Protein AF-A0A934U264-F1 (afdb_monomer)

Secondary structure (DSSP, 8-state):
--HHHHHHHHTTS-HHHHHHHHHH-GGGS-HHHHHHHHHHHHHHHHHHHHHHHHHHHHH--SEEE-TTT--EEETT-SB-TTT-PBP--GGGGSTHHHHSTT--SS----------THHHHHHHHHHHHHHHHHHHHHHTSS-HHHHHHHHHHHHHHHHHHHHHHHHHHHH-

Nearest PDB structures (foldseek):
  7ytj-assembly1_A  TM=5.734E-01  e=6.779E+00  Saccharomyces cerevisiae
  6ipc-assembly2_J  TM=5.225E-01  e=8.056E+00  Homo sapiens

Mean predicted aligned error: 16.07 Å

Solvent-accessible surface area (backbone atoms only — not comparable to full-atom values): 10229 Å² total; per-residue (Å²): 131,60,68,70,58,53,52,61,72,52,62,84,53,53,52,67,57,46,51,47,41,64,76,72,44,58,89,83,47,53,76,69,53,51,49,50,48,55,49,50,37,53,53,44,56,48,51,54,50,50,52,52,50,54,51,38,65,74,65,53,63,74,59,43,67,35,94,87,76,65,48,79,36,55,51,86,52,62,45,38,92,87,77,64,50,71,62,84,61,68,63,67,76,39,72,68,67,70,69,62,73,86,72,84,83,88,77,94,77,79,96,68,75,96,64,68,57,64,60,56,54,51,49,64,56,47,52,39,53,51,29,40,52,53,10,53,55,29,49,71,44,90,50,67,68,48,24,54,51,10,51,50,33,35,50,54,24,52,51,53,51,53,52,52,53,52,52,52,65,73,74,106

pLDDT: mean 84.73, std 15.18, range [33.97, 97.88]

Foldseek 3Di:
DPLVVLCVVCVPPALVRLVCCLVPVPVVDDPVSSVSSVVVNVVNVVVVLVVLQVVLVVPQDQWDADPPPRDIDGPPDQADPPPGHGDDCVLSSDSVSVVPPPDPDDDDDDDDDPDPCVVVVVVLVVQLVVLLVCLVVQCPDPDPVSVVVSVVSNVVSVVSVVVVVVVVVVVD

Sequence (172 aa):
MDKAKLMEELKSCSKDDLELIESSQQDLYTPEEMNVIREMIRVKAKEEKEEQNAFIQAHLPKEITCPKCEGVNPFSNDSCCYCGYAFDKSKYYQIDYYNDDNDEINNNEEKENGRSYTFQYIISFLIPLVGFILGAILLSKENDEEKSVGKTCIILGIIAIAISAIIYALIL

Structure (mmCIF, N/CA/C/O backbone):
data_AF-A0A934U264-F1
#
_entry.id   AF-A0A934U264-F1
#
loop_
_atom_site.group_PDB
_atom_site.id
_atom_site.type_symbol
_atom_site.label_atom_id
_atom_site.label_alt_id
_atom_site.label_comp_id
_atom_site.label_asym_id
_atom_site.label_entity_id
_atom_site.label_seq_id
_atom_site.pdbx_PDB_ins_code
_atom_site.Cartn_x
_atom_site.Cartn_y
_atom_site.Cartn_z
_atom_site.occupancy
_atom_site.B_iso_or_equiv
_atom_site.auth_seq_id
_atom_site.auth_comp_id
_atom_site.auth_asym_id
_atom_site.auth_atom_id
_atom_site.pdbx_PDB_model_num
ATOM 1 N N . MET A 1 1 ? -19.100 12.691 30.954 1.00 68.69 1 MET A N 1
ATOM 2 C CA . MET A 1 1 ? -18.685 14.073 30.611 1.00 68.69 1 MET A CA 1
ATOM 3 C C . MET A 1 1 ? -19.634 14.643 29.550 1.00 68.69 1 MET A C 1
ATOM 5 O O . MET A 1 1 ? -20.419 13.873 29.013 1.00 68.69 1 MET A O 1
ATOM 9 N N . ASP A 1 2 ? -19.652 15.954 29.264 1.00 85.44 2 ASP A N 1
ATOM 10 C CA . ASP A 1 2 ? -20.402 16.466 28.096 1.00 85.44 2 ASP A CA 1
ATOM 11 C C . ASP A 1 2 ? -19.722 15.966 26.809 1.00 85.44 2 ASP A C 1
ATOM 13 O O . ASP A 1 2 ? -18.506 16.104 26.661 1.00 85.44 2 ASP A O 1
ATOM 17 N N . LYS A 1 3 ? -20.502 15.398 25.883 1.00 84.06 3 LYS A N 1
ATOM 18 C CA . LYS A 1 3 ? -20.040 14.915 24.575 1.00 84.06 3 LYS A CA 1
ATOM 19 C C . LYS A 1 3 ? -19.233 15.976 23.825 1.00 84.06 3 LYS A C 1
ATOM 21 O O . LYS A 1 3 ? -18.209 15.642 23.237 1.00 84.06 3 LYS A O 1
ATOM 26 N N . ALA A 1 4 ? -19.670 17.236 23.853 1.00 85.12 4 ALA A N 1
ATOM 27 C CA . ALA A 1 4 ? -18.979 18.318 23.152 1.00 85.12 4 ALA A CA 1
ATOM 28 C C . ALA A 1 4 ? -17.588 18.585 23.744 1.00 85.12 4 ALA A C 1
ATOM 30 O O . ALA A 1 4 ? -16.634 18.835 23.012 1.00 85.12 4 ALA A O 1
ATOM 31 N N . LYS A 1 5 ? -17.464 18.470 25.069 1.00 89.94 5 LYS A N 1
ATOM 32 C CA . LYS A 1 5 ? -16.196 18.654 25.773 1.00 89.94 5 LYS A CA 1
ATOM 33 C C . LYS A 1 5 ? -15.216 17.515 25.478 1.00 89.94 5 LYS A C 1
ATOM 35 O O . LYS A 1 5 ? -14.061 17.785 25.182 1.00 89.94 5 LYS A O 1
ATOM 40 N N . LEU A 1 6 ? -15.694 16.267 25.481 1.00 89.00 6 LEU A N 1
ATOM 41 C CA . LEU A 1 6 ? -14.878 15.101 25.120 1.00 89.00 6 LEU A CA 1
ATOM 42 C C . LEU A 1 6 ? -14.375 15.182 23.670 1.00 89.00 6 LEU A C 1
ATOM 44 O O . LEU A 1 6 ? -13.210 14.911 23.404 1.00 89.00 6 LEU A O 1
ATOM 48 N N . MET A 1 7 ? -15.247 15.570 22.735 1.00 87.94 7 MET A N 1
ATOM 49 C CA . MET A 1 7 ? -14.869 15.736 21.327 1.00 87.94 7 MET A CA 1
ATOM 50 C C . MET A 1 7 ? -13.769 16.781 21.143 1.00 87.94 7 MET A C 1
ATOM 52 O O . MET A 1 7 ? -12.874 16.573 20.330 1.00 87.94 7 MET A O 1
ATOM 56 N N . GLU A 1 8 ? -13.822 17.885 21.892 1.00 90.19 8 GLU A N 1
ATOM 57 C CA . GLU A 1 8 ? -12.794 18.924 21.826 1.00 90.19 8 GLU A CA 1
ATOM 58 C C . GLU A 1 8 ? -11.455 18.438 22.399 1.00 90.19 8 GLU A C 1
ATOM 60 O O . GLU A 1 8 ? -10.415 18.663 21.786 1.00 90.19 8 GLU A O 1
ATOM 65 N N . GLU A 1 9 ? -11.473 17.713 23.522 1.00 89.31 9 G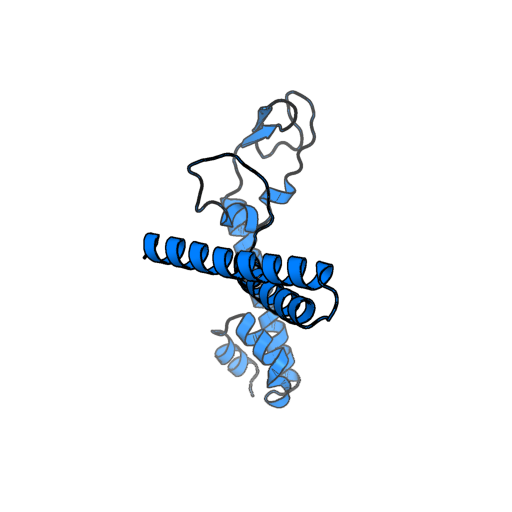LU A N 1
ATOM 66 C CA . GLU A 1 9 ? -10.265 17.138 24.135 1.00 89.31 9 GLU A CA 1
ATOM 67 C C . GLU A 1 9 ? -9.576 16.115 23.215 1.00 89.31 9 GLU A C 1
ATOM 69 O O . GLU A 1 9 ? -8.351 16.090 23.118 1.00 89.31 9 GLU A O 1
ATOM 74 N N . LEU A 1 10 ? -10.358 15.303 22.500 1.00 91.31 10 LEU A N 1
ATOM 75 C CA . LEU A 1 10 ? -9.850 14.241 21.627 1.00 91.31 10 LEU A CA 1
ATOM 76 C C . LEU A 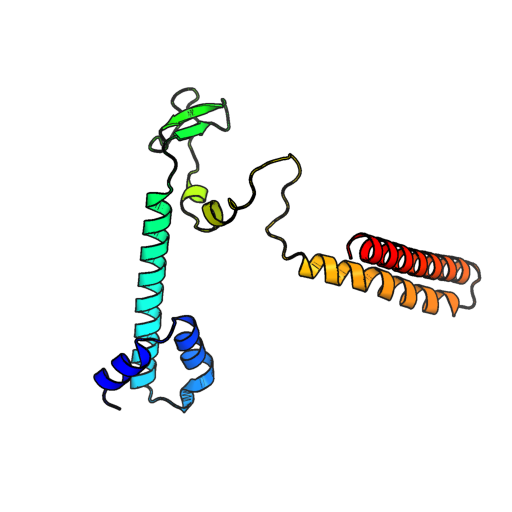1 10 ? -9.560 14.693 20.190 1.00 91.31 10 LEU A C 1
ATOM 78 O O . LEU A 1 10 ? -9.059 13.914 19.379 1.00 91.31 10 LEU A O 1
ATOM 82 N N . LYS A 1 11 ? -9.875 15.940 19.829 1.00 91.06 11 LYS A N 1
ATOM 83 C CA . LYS A 1 11 ? -9.755 16.438 18.451 1.00 91.06 11 LYS A CA 1
ATOM 84 C C . LYS A 1 11 ? -8.323 16.363 17.915 1.00 91.06 11 LYS A C 1
ATOM 86 O O . LYS A 1 11 ? -8.117 16.042 16.741 1.00 91.06 11 LYS A O 1
ATOM 91 N N . SER A 1 12 ? -7.350 16.654 18.778 1.00 90.19 12 SER A N 1
ATOM 92 C CA . SER A 1 12 ? -5.920 16.631 18.457 1.00 90.19 12 SER A CA 1
ATOM 93 C C . SER A 1 12 ? -5.308 15.231 18.434 1.00 90.19 12 SER A C 1
ATOM 95 O O . SER A 1 12 ? -4.182 15.093 17.966 1.00 90.19 12 SER A O 1
ATOM 97 N N . CYS A 1 13 ? -6.003 14.208 18.936 1.00 91.88 13 CYS A N 1
ATOM 98 C CA . CYS A 1 13 ? -5.504 12.835 18.911 1.00 91.88 13 CYS A CA 1
ATOM 99 C C . CYS A 1 13 ? -5.421 12.314 17.471 1.00 91.88 13 CYS A C 1
ATOM 101 O O . CYS A 1 13 ? -6.259 12.650 16.623 1.00 91.88 13 CYS A O 1
ATOM 103 N N . SER A 1 14 ? -4.417 11.485 17.188 1.00 93.50 14 SER A N 1
ATOM 104 C CA . SER A 1 14 ? -4.367 10.742 15.929 1.00 93.50 14 SER A CA 1
ATOM 105 C C . SER A 1 14 ? -5.439 9.649 15.915 1.00 93.50 14 SER A C 1
ATOM 107 O O . SER A 1 14 ? -6.046 9.334 16.941 1.00 93.50 14 SER A O 1
ATOM 109 N N . LYS A 1 15 ? -5.711 9.072 14.744 1.00 94.81 15 LYS A N 1
ATOM 110 C CA . LYS A 1 15 ? -6.604 7.914 14.654 1.00 94.81 15 LYS A CA 1
ATOM 111 C C . LYS A 1 15 ? -6.056 6.731 15.457 1.00 94.81 15 LYS A C 1
ATOM 113 O O . LYS A 1 15 ? -6.813 6.134 16.214 1.00 94.81 15 LYS A O 1
ATOM 118 N N . ASP A 1 16 ? -4.756 6.467 15.352 1.00 93.75 16 ASP A N 1
ATOM 119 C CA . ASP A 1 16 ? -4.083 5.379 16.068 1.00 93.75 16 ASP A CA 1
ATOM 120 C C . ASP A 1 16 ? -4.201 5.542 17.591 1.00 93.75 16 ASP A C 1
ATOM 122 O O . ASP A 1 16 ? -4.468 4.574 18.301 1.00 93.75 16 ASP A O 1
ATOM 126 N N . ASP A 1 17 ? -4.092 6.775 18.103 1.00 94.94 17 ASP A N 1
ATOM 127 C CA . ASP A 1 17 ? -4.305 7.056 19.530 1.00 94.94 17 ASP A CA 1
ATOM 128 C C . ASP A 1 17 ? -5.737 6.711 19.962 1.00 94.94 17 ASP A C 1
ATOM 130 O O . ASP A 1 17 ? -5.956 6.153 21.038 1.00 94.94 17 ASP A O 1
ATOM 134 N N . LEU A 1 18 ? -6.731 7.027 19.126 1.00 94.12 18 LEU A N 1
ATOM 135 C CA . LEU A 1 18 ? -8.133 6.720 19.412 1.00 94.12 18 LEU A CA 1
ATOM 136 C C . LEU A 1 18 ? -8.415 5.212 19.347 1.00 94.12 18 LEU A C 1
ATOM 138 O O . LEU A 1 18 ? -9.163 4.703 20.181 1.00 94.12 18 LEU A O 1
ATOM 142 N N . GLU A 1 19 ? -7.805 4.488 18.406 1.00 95.44 19 GLU A N 1
ATOM 143 C CA . GLU A 1 19 ? -7.881 3.021 18.319 1.00 95.44 19 GLU A CA 1
ATOM 144 C C . GLU A 1 19 ? -7.187 2.345 19.512 1.00 95.44 19 GLU A C 1
ATOM 146 O O . GLU A 1 19 ? -7.671 1.339 20.047 1.00 95.44 19 GLU A O 1
ATOM 151 N N . LEU A 1 20 ? -6.083 2.919 19.999 1.00 95.06 20 LEU A N 1
ATOM 152 C CA . LEU A 1 20 ? -5.428 2.467 21.223 1.00 95.06 20 LEU A CA 1
ATOM 153 C C . LEU A 1 20 ? -6.347 2.653 22.435 1.00 95.06 20 LEU A C 1
ATOM 155 O O . LEU A 1 20 ? -6.484 1.735 23.247 1.00 95.06 20 LEU A O 1
ATOM 159 N N . ILE A 1 21 ? -7.012 3.805 22.545 1.00 93.50 21 ILE A N 1
ATOM 160 C CA . ILE A 1 21 ? -8.005 4.052 23.597 1.00 93.50 21 ILE A CA 1
ATOM 161 C C . ILE A 1 21 ? -9.145 3.026 23.502 1.00 93.50 21 ILE A C 1
ATOM 163 O O . ILE A 1 21 ? -9.486 2.397 24.506 1.00 93.50 21 ILE A O 1
ATOM 167 N N . GLU A 1 22 ? -9.691 2.792 22.304 1.00 94.19 22 GLU A N 1
ATOM 168 C CA . GLU A 1 22 ? -10.767 1.816 22.094 1.00 94.19 22 GLU A CA 1
ATOM 169 C C . GLU A 1 22 ? -10.357 0.390 22.464 1.00 94.19 22 GLU A C 1
ATOM 171 O O . GLU A 1 22 ? -11.141 -0.344 23.062 1.00 94.19 22 GLU A O 1
ATOM 176 N N . SER A 1 23 ? -9.138 -0.021 22.134 1.00 94.75 23 SER A N 1
ATOM 177 C CA . SER A 1 23 ? -8.686 -1.396 22.354 1.00 94.75 23 SER A CA 1
ATOM 178 C C . SER A 1 23 ? -8.195 -1.669 23.777 1.00 94.75 23 SER A C 1
ATOM 180 O O . SER A 1 23 ? -8.297 -2.810 24.230 1.00 94.75 23 SER A O 1
ATOM 182 N N . SER A 1 24 ? -7.684 -0.659 24.492 1.00 94.38 24 SER A N 1
ATOM 183 C CA . SER A 1 24 ? -6.960 -0.867 25.757 1.00 94.38 24 SER A CA 1
ATOM 184 C C . SER A 1 24 ? -7.519 -0.141 26.982 1.00 94.38 24 SER A C 1
ATOM 186 O O . SER A 1 24 ? -7.177 -0.533 28.094 1.00 94.38 24 SER A O 1
ATOM 188 N N . GLN A 1 25 ? -8.373 0.877 26.816 1.00 93.19 25 GLN A N 1
ATOM 189 C CA . GLN A 1 25 ? -8.799 1.766 27.913 1.00 93.19 25 GLN A CA 1
ATOM 190 C C . GLN A 1 25 ? -10.323 1.835 28.092 1.00 93.19 25 GLN A C 1
ATOM 192 O O . GLN A 1 25 ? -10.844 2.810 28.626 1.00 93.19 25 GLN A O 1
ATOM 197 N N . GLN A 1 26 ? -11.066 0.817 27.649 1.00 91.69 26 GLN A N 1
ATOM 198 C CA . GLN A 1 26 ? -12.539 0.833 27.638 1.00 91.69 26 GLN A CA 1
ATOM 199 C C . GLN A 1 26 ? -13.178 1.057 29.019 1.00 91.69 26 GLN A C 1
ATOM 201 O O . GLN A 1 26 ? -14.283 1.583 29.099 1.00 91.69 26 GLN A O 1
ATOM 206 N N . ASP A 1 27 ? -12.508 0.654 30.098 1.00 93.31 27 ASP A N 1
ATOM 207 C CA . ASP A 1 27 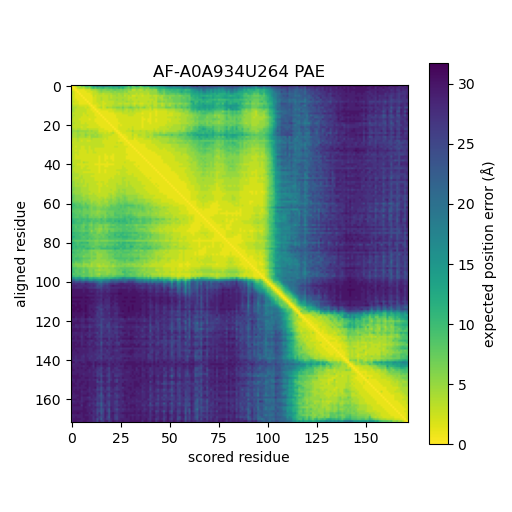? -12.967 0.788 31.482 1.00 93.31 27 ASP A CA 1
ATOM 208 C C . ASP A 1 27 ? -12.883 2.225 32.025 1.00 93.31 27 ASP A C 1
ATOM 210 O O . ASP A 1 27 ? -13.544 2.543 33.015 1.00 93.31 27 ASP A O 1
ATOM 214 N N . LEU A 1 28 ? -12.116 3.101 31.366 1.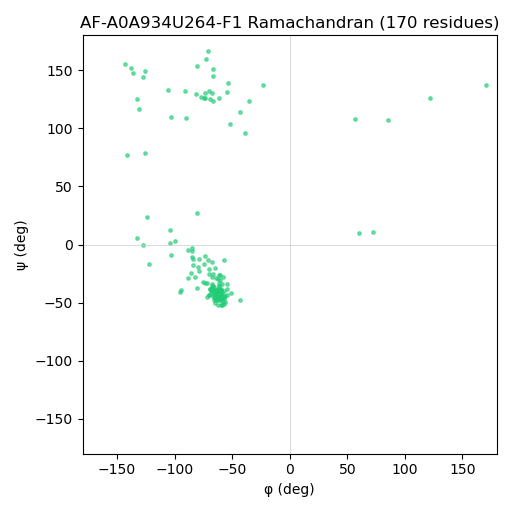00 92.62 28 LEU A N 1
ATOM 215 C CA . LEU A 1 28 ? -11.962 4.511 31.739 1.00 92.62 28 LEU A CA 1
ATOM 216 C C . LEU A 1 28 ? -13.068 5.419 31.179 1.00 92.62 28 LEU A C 1
ATOM 218 O O . LEU A 1 28 ? -13.166 6.577 31.589 1.00 92.62 28 LEU A O 1
ATOM 222 N N . TYR A 1 29 ? -13.900 4.909 30.269 1.00 92.06 29 TYR A N 1
ATOM 223 C CA . TYR A 1 29 ? -14.902 5.685 29.537 1.00 92.06 29 TYR A CA 1
ATOM 224 C C . TYR A 1 29 ? -16.296 5.085 29.690 1.00 92.06 29 TYR A C 1
ATOM 226 O O . TYR A 1 29 ? -16.473 3.870 29.800 1.00 92.06 29 TYR A O 1
ATOM 234 N N . THR A 1 30 ? -17.328 5.930 29.648 1.00 93.38 30 THR A N 1
ATOM 235 C CA . THR A 1 30 ? -18.702 5.412 29.599 1.00 93.38 30 THR A CA 1
ATOM 236 C C . THR A 1 30 ? -19.026 4.822 28.217 1.00 93.38 30 THR A C 1
ATOM 238 O O . THR A 1 30 ? -18.388 5.176 27.219 1.00 93.38 30 THR A O 1
ATOM 241 N N . PRO A 1 31 ? -20.051 3.956 28.091 1.00 92.50 31 PRO A N 1
ATOM 242 C CA . PRO A 1 31 ? -20.473 3.416 26.795 1.00 92.50 31 PRO A CA 1
ATOM 243 C C . PRO A 1 31 ? -20.798 4.492 25.746 1.00 92.50 31 PRO A C 1
ATOM 245 O O . PRO A 1 31 ? -20.552 4.302 24.551 1.00 92.50 31 PRO A O 1
ATOM 248 N N . GLU A 1 32 ? -21.338 5.631 26.181 1.00 92.00 32 GLU A N 1
ATOM 249 C CA . GLU A 1 32 ? -21.649 6.778 25.329 1.00 92.00 32 GLU A CA 1
ATOM 250 C C . GLU A 1 32 ? -20.377 7.477 24.839 1.00 92.00 32 GLU A C 1
ATOM 252 O O . GLU A 1 32 ? -20.275 7.801 23.655 1.00 92.00 32 GLU A O 1
ATOM 257 N N . GLU A 1 33 ? -19.394 7.665 25.722 1.00 93.19 33 GLU A N 1
ATOM 258 C CA . GLU A 1 33 ? -18.082 8.239 25.399 1.00 93.19 33 GLU A CA 1
ATOM 259 C C . GLU A 1 33 ? -17.308 7.320 24.440 1.00 93.19 33 GLU A C 1
ATOM 261 O O . GLU A 1 33 ? -16.772 7.775 23.430 1.00 93.19 33 GLU A O 1
ATOM 266 N N . MET A 1 34 ? -17.385 6.004 24.646 1.00 93.69 34 MET A N 1
ATOM 267 C CA . MET A 1 34 ? -16.827 5.005 23.729 1.00 93.69 34 MET A CA 1
ATOM 268 C C . MET A 1 34 ? -17.486 5.003 22.347 1.00 93.69 34 MET A C 1
ATOM 270 O O . MET A 1 34 ? -16.859 4.639 21.352 1.00 93.69 34 MET A O 1
ATOM 274 N N . ASN A 1 35 ? -18.762 5.380 22.246 1.00 93.50 35 ASN A N 1
ATOM 275 C CA . ASN A 1 35 ? -19.410 5.546 20.947 1.00 93.50 35 ASN A CA 1
ATOM 276 C C . ASN A 1 35 ? -18.923 6.814 20.228 1.00 93.50 35 ASN A C 1
ATOM 278 O O . ASN A 1 35 ? -18.803 6.818 19.005 1.00 93.50 35 ASN A O 1
ATOM 282 N N . VAL A 1 36 ? -18.606 7.874 20.979 1.00 93.56 36 VAL A N 1
ATOM 283 C CA . VAL A 1 36 ? -17.988 9.091 20.433 1.00 93.56 36 VAL A CA 1
ATOM 284 C C . VAL A 1 36 ? -16.598 8.788 19.881 1.00 93.56 36 VAL A C 1
ATOM 286 O O . VAL A 1 36 ? -16.323 9.159 18.744 1.00 93.56 36 VAL A O 1
ATOM 289 N N . ILE A 1 37 ? -15.766 8.064 20.634 1.00 94.56 37 ILE A N 1
ATOM 290 C CA . ILE A 1 37 ? -14.420 7.655 20.201 1.00 94.56 37 ILE A CA 1
ATOM 291 C C . ILE A 1 37 ? -14.492 6.841 18.902 1.00 94.56 37 ILE A C 1
ATOM 293 O O . ILE A 1 37 ? -13.836 7.189 17.923 1.00 94.56 37 ILE A O 1
ATOM 297 N N . ARG A 1 38 ? -15.370 5.829 18.841 1.00 95.12 38 ARG A N 1
ATOM 298 C CA . ARG A 1 38 ? -15.602 5.037 17.619 1.00 95.12 38 ARG A CA 1
ATOM 299 C C . ARG A 1 38 ? -16.025 5.880 16.425 1.00 95.12 38 ARG A C 1
ATOM 301 O O . ARG A 1 38 ? -15.598 5.621 15.303 1.00 95.12 38 ARG A O 1
ATOM 308 N N . GLU A 1 39 ? -16.874 6.878 16.643 1.00 94.62 39 GLU A N 1
ATOM 309 C CA . GLU A 1 39 ? -17.281 7.775 15.567 1.00 94.62 39 GLU A CA 1
ATOM 310 C C . GLU A 1 39 ? -16.124 8.664 15.098 1.00 94.62 39 GLU A C 1
ATOM 312 O O . GLU A 1 39 ? -15.940 8.840 13.897 1.00 94.62 39 GLU A O 1
ATOM 317 N N . MET A 1 40 ? -15.289 9.156 16.015 1.00 93.88 40 MET A N 1
ATOM 318 C CA . MET A 1 40 ? -14.096 9.931 15.664 1.00 93.88 40 MET A CA 1
ATOM 319 C C . MET A 1 40 ? -13.071 9.102 14.879 1.00 93.88 40 MET A C 1
ATOM 321 O O . MET A 1 40 ? -12.521 9.614 13.906 1.00 93.88 40 MET A O 1
ATOM 325 N N . ILE A 1 41 ? -12.870 7.824 15.228 1.00 95.81 41 ILE A N 1
ATOM 326 C CA . ILE A 1 41 ? -12.034 6.891 14.448 1.00 95.81 41 ILE A CA 1
ATOM 327 C C . ILE A 1 41 ? -12.552 6.794 13.010 1.00 95.81 41 ILE A C 1
ATOM 329 O O . ILE A 1 41 ? -11.780 6.922 12.062 1.00 95.81 41 ILE A O 1
ATOM 333 N N . ARG A 1 42 ? -13.869 6.627 12.822 1.00 96.06 42 ARG A N 1
ATOM 334 C CA . ARG A 1 42 ? -14.476 6.563 11.479 1.00 96.06 42 ARG A CA 1
ATOM 335 C C . ARG A 1 42 ? -14.297 7.854 10.693 1.00 96.06 42 ARG A C 1
ATOM 337 O O . ARG A 1 42 ? -14.022 7.788 9.497 1.00 96.06 42 ARG A O 1
ATOM 344 N N . VAL A 1 43 ? -14.473 9.005 11.343 1.00 94.81 43 VAL A N 1
ATOM 345 C CA . VAL A 1 43 ? -14.282 10.317 10.711 1.00 94.81 43 VAL A CA 1
ATOM 346 C C . VAL A 1 43 ? -12.834 10.471 10.257 1.00 94.81 43 VAL A C 1
ATOM 348 O O . VAL A 1 43 ? -12.613 10.702 9.073 1.00 94.81 43 VAL A O 1
ATOM 351 N N . LYS A 1 44 ? -11.854 10.233 11.136 1.00 94.38 44 LYS A N 1
ATOM 352 C CA . LYS A 1 44 ? -10.432 10.340 10.778 1.00 94.38 44 LYS A CA 1
ATOM 353 C C . LYS A 1 44 ? -10.013 9.325 9.716 1.00 94.38 44 LYS A C 1
ATOM 355 O O . LYS A 1 44 ? -9.320 9.685 8.777 1.00 94.38 44 LYS A O 1
ATOM 360 N N . ALA A 1 45 ? -10.500 8.085 9.782 1.00 95.31 45 ALA A N 1
ATOM 361 C CA . ALA A 1 45 ? -10.238 7.084 8.744 1.00 95.31 45 ALA A CA 1
ATOM 362 C C . ALA A 1 45 ? -10.794 7.503 7.372 1.00 95.31 45 ALA A C 1
ATOM 364 O O . ALA A 1 45 ? -10.231 7.160 6.330 1.00 95.31 45 ALA A O 1
ATOM 365 N N . LYS A 1 46 ? -11.916 8.230 7.356 1.00 96.19 46 LYS A N 1
ATOM 366 C CA . LYS A 1 46 ? -12.477 8.798 6.132 1.00 96.19 46 LYS A CA 1
ATOM 367 C C . LYS A 1 46 ? -11.633 9.971 5.628 1.00 96.19 46 LYS A C 1
ATOM 369 O O . LYS A 1 46 ? -11.351 9.998 4.435 1.00 96.19 46 LYS A O 1
ATOM 374 N N . GLU A 1 47 ? -11.220 10.877 6.511 1.00 94.88 47 GLU A N 1
ATOM 375 C CA . GLU A 1 47 ? -10.328 12.002 6.187 1.00 94.88 47 GLU A CA 1
ATOM 376 C C . GLU A 1 47 ? -9.004 11.499 5.588 1.00 94.88 47 GLU A C 1
ATOM 378 O O . GLU A 1 47 ? -8.669 11.871 4.468 1.00 94.88 47 GLU A O 1
ATOM 383 N N . GLU A 1 48 ? -8.326 10.550 6.243 1.00 94.00 48 GLU A N 1
ATOM 384 C CA . GLU A 1 48 ? -7.094 9.915 5.741 1.00 94.00 48 GLU A CA 1
ATOM 385 C C . GLU A 1 48 ? -7.282 9.316 4.341 1.00 94.00 48 GLU A C 1
ATOM 387 O O . GLU A 1 48 ? -6.446 9.481 3.452 1.00 94.00 48 GLU A O 1
ATOM 392 N N . LYS A 1 49 ? -8.404 8.625 4.109 1.00 94.00 49 LYS A N 1
ATOM 393 C CA . LYS A 1 49 ? -8.710 8.028 2.805 1.00 94.00 49 LYS A CA 1
ATOM 394 C C . LYS A 1 49 ? -8.967 9.088 1.732 1.00 94.00 49 LYS A C 1
ATOM 396 O O . LYS A 1 49 ? -8.606 8.889 0.572 1.00 94.00 49 LYS A O 1
ATOM 401 N N . GLU A 1 50 ? -9.630 10.185 2.080 1.00 95.69 50 GLU A N 1
ATOM 402 C CA . GLU A 1 50 ? -9.864 11.309 1.170 1.00 95.69 50 GLU A CA 1
ATOM 403 C C . GLU A 1 50 ? -8.549 12.006 0.803 1.00 95.69 50 GLU A C 1
ATOM 405 O O . GLU A 1 50 ? -8.319 12.270 -0.378 1.00 95.69 50 GLU A O 1
ATOM 410 N N . GLU A 1 51 ? -7.657 12.205 1.773 1.00 93.94 51 GLU A N 1
ATOM 411 C CA . GLU A 1 51 ? -6.313 12.748 1.560 1.00 93.94 51 GLU A CA 1
ATOM 412 C C . GLU A 1 51 ? -5.463 11.841 0.661 1.00 93.94 51 GLU A C 1
ATOM 414 O O . GLU A 1 51 ? -4.901 12.312 -0.330 1.00 93.94 51 GLU A O 1
ATOM 419 N N . GLN A 1 52 ? -5.432 10.532 0.933 1.00 93.06 52 GLN A N 1
ATOM 420 C CA . GLN A 1 52 ? -4.735 9.553 0.089 1.00 93.06 52 GLN A CA 1
ATOM 421 C C . GLN A 1 52 ? -5.265 9.562 -1.347 1.00 93.06 52 GLN A C 1
ATOM 423 O O . GLN A 1 52 ? -4.489 9.582 -2.302 1.00 93.06 52 GLN A O 1
ATOM 428 N N . ASN A 1 53 ? -6.588 9.593 -1.522 1.00 94.00 53 ASN A N 1
ATOM 429 C CA . ASN A 1 53 ? -7.191 9.668 -2.849 1.00 94.00 53 ASN A CA 1
ATOM 430 C C . ASN A 1 53 ? -6.828 10.974 -3.562 1.00 94.00 53 ASN A C 1
ATOM 432 O O . ASN A 1 53 ? -6.522 10.946 -4.751 1.00 94.00 53 ASN A O 1
ATOM 436 N N . ALA A 1 54 ? -6.848 12.112 -2.863 1.00 95.12 54 ALA A N 1
ATOM 437 C CA . ALA A 1 54 ? -6.460 13.396 -3.438 1.00 95.12 54 ALA A CA 1
ATOM 438 C C . ALA A 1 54 ? -4.990 13.393 -3.882 1.00 95.12 54 ALA A C 1
ATOM 440 O O . ALA A 1 54 ? -4.685 13.836 -4.991 1.00 95.12 54 ALA A O 1
ATOM 441 N N . PHE A 1 55 ? -4.100 12.828 -3.062 1.00 94.12 55 PHE A N 1
ATOM 442 C CA . PHE A 1 55 ? -2.693 12.638 -3.402 1.00 94.12 55 PHE A CA 1
ATOM 443 C C . PHE A 1 55 ? -2.531 11.770 -4.657 1.00 94.12 55 PHE A C 1
ATOM 445 O O . PHE A 1 55 ? -1.887 12.199 -5.612 1.00 94.12 55 PHE A O 1
ATOM 452 N N . ILE A 1 56 ? -3.166 10.596 -4.697 1.00 94.19 56 ILE A N 1
ATOM 453 C CA . ILE A 1 56 ? -3.115 9.675 -5.842 1.00 94.19 56 ILE A CA 1
ATOM 454 C C . ILE A 1 56 ? -3.579 10.373 -7.120 1.00 94.19 56 ILE A C 1
ATOM 456 O O . ILE A 1 56 ? -2.891 10.324 -8.134 1.00 94.19 56 ILE A O 1
ATOM 460 N N . GLN A 1 57 ? -4.727 11.054 -7.077 1.00 94.25 57 GLN A N 1
ATOM 461 C CA . GLN A 1 57 ? -5.281 11.751 -8.241 1.00 94.25 57 GLN A CA 1
ATOM 462 C C . GLN A 1 57 ? -4.344 12.850 -8.753 1.00 94.25 57 GLN A C 1
ATOM 464 O O . GLN A 1 57 ? -4.240 13.044 -9.963 1.00 94.25 57 GLN A O 1
ATOM 469 N N . ALA A 1 58 ? -3.643 13.543 -7.853 1.00 94.50 58 ALA A N 1
ATOM 470 C CA . ALA A 1 58 ? -2.663 14.562 -8.217 1.00 94.50 58 ALA A CA 1
ATOM 471 C C . ALA A 1 58 ? -1.393 13.984 -8.871 1.00 94.50 58 ALA A C 1
ATOM 473 O O . ALA A 1 58 ? -0.749 14.689 -9.647 1.00 94.50 58 ALA A O 1
ATOM 474 N N . HIS A 1 59 ? -1.056 12.720 -8.592 1.00 93.00 59 HIS A N 1
ATOM 475 C CA . HIS A 1 59 ? 0.152 12.048 -9.087 1.00 93.00 59 HIS A CA 1
ATOM 476 C C . HIS A 1 59 ? -0.108 11.058 -10.231 1.00 93.00 59 HIS A C 1
ATOM 478 O O . HIS A 1 59 ? 0.839 10.461 -10.743 1.00 93.00 59 HIS A O 1
ATOM 484 N N . LEU A 1 60 ? -1.360 10.906 -10.682 1.00 94.94 60 LEU A N 1
ATOM 485 C CA . LEU A 1 60 ? -1.673 10.059 -11.831 1.00 94.94 60 LEU A CA 1
ATOM 486 C C . LEU A 1 60 ? -0.834 10.470 -13.053 1.00 94.94 60 LEU A C 1
ATOM 488 O O . LEU A 1 60 ? -0.790 11.655 -13.413 1.00 94.94 60 LEU A O 1
ATOM 492 N N . PRO A 1 61 ? -0.191 9.509 -13.737 1.00 93.69 61 PRO A N 1
ATOM 493 C CA . PRO A 1 61 ? 0.604 9.824 -14.908 1.00 93.69 61 PRO A CA 1
ATOM 494 C C . PRO A 1 61 ? -0.299 10.325 -16.035 1.00 93.69 61 PRO A C 1
ATOM 496 O O . PRO A 1 61 ? -1.460 9.938 -16.167 1.00 93.69 61 PRO A O 1
ATOM 499 N N . LYS A 1 62 ? 0.250 11.178 -16.899 1.00 95.44 62 LYS A N 1
ATOM 500 C CA . LYS A 1 62 ? -0.468 11.653 -18.091 1.00 95.44 62 LYS A CA 1
ATOM 501 C C . LYS A 1 62 ? -0.523 10.582 -19.180 1.00 95.44 62 LYS A C 1
ATOM 503 O O . LYS A 1 62 ? -1.497 10.506 -19.930 1.00 95.44 62 LYS A O 1
ATOM 508 N N . GLU A 1 63 ? 0.511 9.751 -19.248 1.00 96.00 63 GLU A N 1
ATOM 509 C CA . GLU A 1 63 ? 0.717 8.741 -20.282 1.00 96.00 63 GLU A CA 1
ATOM 510 C C . GLU A 1 63 ? 1.224 7.434 -19.670 1.00 96.00 63 GLU A C 1
ATOM 512 O O . GLU A 1 63 ? 1.875 7.430 -18.628 1.00 96.00 63 GLU A O 1
ATOM 517 N N . ILE A 1 64 ? 0.919 6.321 -20.334 1.00 95.38 64 ILE A N 1
ATOM 518 C CA . ILE A 1 64 ? 1.364 4.974 -19.985 1.00 95.38 64 ILE A CA 1
ATOM 519 C C . ILE A 1 64 ? 1.819 4.214 -21.222 1.00 95.38 64 ILE A C 1
ATOM 521 O O . ILE A 1 64 ? 1.273 4.356 -22.319 1.00 95.38 64 ILE A O 1
ATOM 525 N N . THR A 1 65 ? 2.801 3.347 -21.019 1.00 95.31 65 THR A N 1
ATOM 526 C CA . THR A 1 65 ? 3.345 2.487 -22.066 1.00 95.31 65 THR A CA 1
ATOM 527 C C . THR A 1 65 ? 2.595 1.162 -22.101 1.00 95.31 65 THR A C 1
ATOM 529 O O . THR A 1 65 ? 2.380 0.520 -21.072 1.00 95.31 65 THR A O 1
ATOM 532 N N . CYS A 1 66 ? 2.186 0.726 -23.294 1.00 96.25 66 CYS A N 1
ATOM 533 C CA . CYS A 1 66 ? 1.551 -0.575 -23.459 1.00 96.25 66 CYS A CA 1
ATOM 534 C C . CYS A 1 66 ? 2.530 -1.720 -23.160 1.00 96.25 66 CYS A C 1
ATOM 536 O O . CYS A 1 66 ? 3.530 -1.834 -23.859 1.00 96.25 66 CYS A O 1
ATOM 538 N N . PRO A 1 67 ? 2.227 -2.644 -22.228 1.00 93.44 67 PRO A N 1
ATOM 539 C CA . PRO A 1 67 ? 3.130 -3.756 -21.921 1.00 93.44 67 PRO A CA 1
ATOM 540 C C . PRO A 1 67 ? 3.205 -4.801 -23.046 1.00 93.44 67 PRO A C 1
ATOM 542 O O . PRO A 1 67 ? 4.061 -5.676 -23.017 1.00 93.44 67 PRO A O 1
ATOM 545 N N . LYS A 1 68 ? 2.287 -4.751 -24.023 1.00 95.75 68 LYS A N 1
ATOM 546 C CA . LYS A 1 68 ? 2.224 -5.706 -25.138 1.00 95.75 68 LYS A CA 1
ATOM 547 C C . LYS A 1 68 ? 2.950 -5.222 -26.392 1.00 95.75 68 LYS A C 1
ATOM 549 O O . LYS A 1 68 ? 3.510 -6.038 -27.113 1.00 95.75 68 LYS A O 1
ATOM 554 N N . CYS A 1 69 ? 2.856 -3.932 -26.706 1.00 95.69 69 CYS A N 1
ATOM 555 C CA . CYS A 1 69 ? 3.374 -3.376 -27.961 1.00 95.69 69 CYS A CA 1
ATOM 556 C C . CYS A 1 69 ? 4.201 -2.102 -27.777 1.00 95.69 69 CYS A C 1
ATOM 558 O O . CYS A 1 69 ? 4.499 -1.442 -28.767 1.00 95.69 69 CYS A O 1
ATOM 560 N N . GLU A 1 70 ? 4.467 -1.706 -26.530 1.00 95.94 70 GLU A N 1
ATOM 561 C CA . GLU A 1 70 ? 5.297 -0.552 -26.152 1.00 95.94 70 GLU A CA 1
ATOM 562 C C . GLU A 1 70 ? 4.798 0.810 -26.664 1.00 95.94 70 GLU A C 1
ATOM 564 O O . GLU A 1 70 ? 5.454 1.835 -26.518 1.00 95.94 70 GLU A O 1
ATOM 569 N N . GLY A 1 71 ? 3.585 0.855 -27.219 1.00 95.06 71 GLY A N 1
ATOM 570 C CA . GLY A 1 71 ? 2.976 2.091 -27.688 1.00 95.06 71 GLY A CA 1
ATOM 571 C C . GLY A 1 71 ? 2.582 3.002 -26.526 1.00 95.06 71 GLY A C 1
ATOM 572 O O . GLY A 1 71 ? 1.905 2.563 -25.590 1.00 95.06 71 GLY A O 1
ATOM 573 N N . VAL A 1 72 ? 2.947 4.279 -26.620 1.00 97.12 72 VAL A N 1
ATOM 574 C CA . VAL A 1 72 ? 2.595 5.316 -25.639 1.00 97.12 72 VAL A CA 1
ATOM 575 C C . VAL A 1 72 ? 1.129 5.708 -25.796 1.00 97.12 72 VAL A C 1
ATOM 577 O O . VAL A 1 72 ? 0.670 6.021 -26.896 1.00 97.12 72 VAL A O 1
ATOM 580 N N . ASN A 1 73 ? 0.378 5.646 -24.700 1.00 96.81 73 ASN A N 1
ATOM 581 C CA . ASN A 1 73 ? -1.053 5.917 -24.651 1.00 96.81 73 ASN A CA 1
ATOM 582 C C . ASN A 1 73 ? -1.365 6.947 -23.557 1.00 96.81 73 ASN A C 1
ATOM 584 O O . ASN A 1 73 ? -0.769 6.874 -22.486 1.00 96.81 73 ASN A O 1
ATOM 588 N N . PRO A 1 74 ? -2.342 7.846 -23.759 1.00 97.31 74 PRO A N 1
ATOM 589 C CA . PRO A 1 74 ? -2.912 8.632 -22.668 1.00 97.31 74 PRO A CA 1
ATOM 590 C C . PRO A 1 74 ? -3.401 7.731 -21.529 1.00 97.31 74 PRO A C 1
ATOM 592 O O . PRO A 1 74 ? -4.041 6.708 -21.783 1.00 97.31 74 PRO A O 1
ATOM 595 N N . PHE A 1 75 ? -3.166 8.126 -20.276 1.00 96.31 75 PHE A N 1
ATOM 596 C CA . PHE A 1 75 ? -3.608 7.353 -19.108 1.00 96.31 75 PHE A CA 1
ATOM 597 C C . PHE A 1 75 ? -5.131 7.186 -19.038 1.00 96.31 75 PHE A C 1
ATOM 599 O O . PHE A 1 75 ? -5.635 6.199 -18.506 1.00 96.31 75 PHE A O 1
ATOM 606 N N . SER A 1 76 ? -5.890 8.118 -19.619 1.00 95.56 76 SER A N 1
ATOM 607 C CA . SER A 1 76 ? -7.348 8.031 -19.712 1.00 95.56 76 SER A CA 1
ATOM 608 C C . SER A 1 76 ? -7.841 6.866 -20.579 1.00 95.56 76 SER A C 1
ATOM 610 O O . SER A 1 76 ? -8.973 6.434 -20.399 1.00 95.56 76 SER A O 1
ATOM 612 N N . ASN A 1 77 ? -7.022 6.308 -21.477 1.00 96.00 77 ASN A N 1
ATOM 613 C CA . ASN A 1 77 ? -7.443 5.218 -22.359 1.00 96.00 77 ASN A CA 1
ATOM 614 C C . ASN A 1 77 ? -7.572 3.898 -21.599 1.00 96.00 77 ASN A C 1
ATOM 616 O O . ASN A 1 77 ? -6.635 3.486 -20.92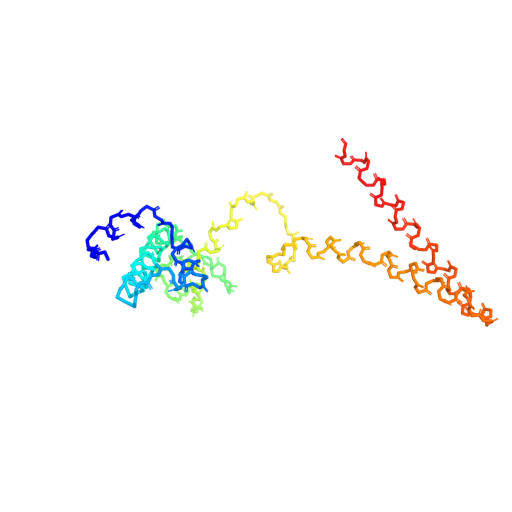4 1.00 96.00 77 ASN A O 1
ATOM 620 N N . ASP A 1 78 ? -8.688 3.189 -21.742 1.00 97.00 78 ASP A N 1
ATOM 621 C CA . ASP A 1 78 ? -8.869 1.863 -21.121 1.00 97.00 78 ASP A CA 1
ATOM 622 C C . ASP A 1 78 ? -8.282 0.719 -21.958 1.00 97.00 78 ASP A C 1
ATOM 624 O O . ASP A 1 78 ? -8.106 -0.400 -21.479 1.00 97.00 78 ASP A O 1
ATOM 628 N N . SER A 1 79 ? -7.919 1.000 -23.211 1.00 97.62 79 SER A N 1
ATOM 629 C CA . SER A 1 79 ? -7.217 0.061 -24.082 1.00 97.62 79 SER A CA 1
ATOM 630 C C . SER A 1 79 ? -6.184 0.758 -24.964 1.00 97.62 79 SER A C 1
ATOM 632 O O . SER A 1 79 ? -6.269 1.955 -25.239 1.00 97.62 79 SER A O 1
ATOM 634 N N . CYS A 1 80 ? -5.180 0.002 -25.399 1.00 97.50 80 CYS A N 1
ATOM 635 C CA . CYS A 1 80 ? -4.112 0.484 -26.257 1.00 97.50 80 CYS A CA 1
ATOM 636 C C . CYS A 1 80 ? -4.637 0.803 -27.662 1.00 97.50 80 CYS A C 1
ATOM 638 O O . CYS A 1 80 ? -5.160 -0.084 -28.340 1.00 97.50 80 CYS A O 1
ATOM 640 N N . CYS A 1 81 ? -4.407 2.025 -28.146 1.00 97.19 81 CYS A N 1
ATOM 641 C CA . CYS A 1 81 ? -4.839 2.460 -29.478 1.00 97.19 81 CYS A CA 1
ATOM 642 C C . CYS A 1 81 ? -4.109 1.759 -30.640 1.00 97.19 81 CYS A C 1
ATOM 644 O O . CYS A 1 81 ? -4.588 1.806 -31.770 1.00 97.19 81 CYS A O 1
ATOM 646 N N . TYR A 1 82 ? -2.980 1.090 -30.374 1.00 97.00 82 TYR A N 1
ATOM 647 C CA . TYR A 1 82 ? -2.186 0.397 -31.395 1.00 97.00 82 TYR A CA 1
ATOM 648 C C . TYR A 1 82 ? -2.517 -1.093 -31.509 1.00 97.00 82 TYR A C 1
ATOM 650 O O . TYR A 1 82 ? -2.568 -1.628 -32.612 1.00 97.00 82 TYR A O 1
ATOM 658 N N . CYS A 1 83 ? -2.716 -1.785 -30.380 1.00 96.94 83 CYS A N 1
ATOM 659 C CA . CYS A 1 83 ? -2.852 -3.249 -30.365 1.00 96.94 83 CYS A CA 1
ATOM 660 C C . CYS A 1 83 ? -4.105 -3.780 -29.651 1.00 96.94 83 CYS A C 1
ATOM 662 O O . CYS A 1 83 ? -4.283 -4.998 -29.570 1.00 96.94 83 CYS A O 1
ATOM 664 N N . GLY A 1 84 ? -4.949 -2.898 -29.103 1.00 96.75 84 GLY A N 1
ATOM 665 C CA . GLY A 1 84 ? -6.193 -3.265 -28.419 1.00 96.75 84 GLY A CA 1
ATOM 666 C C . GLY A 1 84 ? -6.015 -3.925 -27.048 1.00 96.75 84 GLY A C 1
ATOM 667 O O . GLY A 1 84 ? -6.973 -4.462 -26.503 1.00 96.75 84 GLY A O 1
ATOM 668 N N . TYR A 1 85 ? -4.806 -3.924 -26.480 1.00 97.00 85 TYR A N 1
ATOM 669 C CA . TYR A 1 85 ? -4.566 -4.438 -25.128 1.00 97.00 85 TYR A CA 1
ATOM 670 C C . TYR A 1 85 ? -5.364 -3.640 -24.087 1.00 97.00 85 TYR A C 1
ATOM 672 O O . TYR A 1 85 ? -5.236 -2.421 -24.050 1.00 97.00 85 TYR A O 1
ATOM 680 N N . ALA A 1 86 ? -6.159 -4.306 -23.247 1.00 97.88 86 ALA A N 1
ATOM 681 C CA . ALA A 1 86 ? -6.893 -3.663 -22.157 1.00 97.88 86 ALA A CA 1
ATOM 682 C C . ALA A 1 86 ? -5.951 -3.351 -20.986 1.00 97.88 86 ALA A C 1
ATOM 684 O O . ALA A 1 86 ? -5.236 -4.235 -20.516 1.00 97.88 86 ALA A O 1
ATOM 685 N N . PHE A 1 87 ? -5.938 -2.102 -20.528 1.00 95.44 87 PHE A N 1
ATOM 686 C CA . PHE A 1 87 ? -5.050 -1.666 -19.456 1.00 95.44 87 PHE A CA 1
ATOM 687 C C . PHE A 1 87 ? -5.606 -2.031 -18.078 1.00 95.44 87 PHE A C 1
ATOM 689 O O . PHE A 1 87 ? -6.731 -1.667 -17.745 1.00 95.44 87 PHE A O 1
ATOM 696 N N . ASP A 1 88 ? -4.778 -2.663 -17.244 1.00 94.81 88 ASP A N 1
ATOM 697 C CA . ASP A 1 88 ? -5.006 -2.720 -15.801 1.00 94.81 88 ASP A CA 1
ATOM 698 C C . ASP A 1 88 ? -4.315 -1.525 -15.132 1.00 94.81 88 ASP A C 1
ATOM 700 O O . ASP A 1 88 ? -3.085 -1.438 -15.079 1.00 94.81 88 ASP A O 1
ATOM 704 N N . LYS A 1 89 ? -5.126 -0.579 -14.653 1.00 93.12 89 LYS A N 1
ATOM 705 C CA . LYS A 1 89 ? -4.659 0.647 -13.996 1.00 93.12 89 LYS A CA 1
ATOM 706 C C . LYS A 1 89 ? -4.727 0.568 -12.471 1.00 93.12 89 LYS A C 1
ATOM 708 O O . LYS A 1 89 ? -4.415 1.555 -11.813 1.00 93.12 89 LYS A O 1
ATOM 713 N N . SER A 1 90 ? -5.130 -0.568 -11.900 1.00 93.19 90 SER A N 1
ATOM 714 C CA . SER A 1 90 ? -5.381 -0.712 -10.458 1.00 93.19 90 SER A CA 1
ATOM 715 C C . SER A 1 90 ? -4.189 -0.291 -9.596 1.00 93.19 90 SER A C 1
ATOM 717 O O . SER A 1 90 ? -4.379 0.382 -8.586 1.00 93.19 90 SER A O 1
ATOM 719 N N . LYS A 1 91 ? -2.962 -0.599 -10.038 1.00 91.44 91 LYS A N 1
ATOM 720 C CA . LYS A 1 91 ? -1.724 -0.215 -9.345 1.00 91.44 91 LYS A CA 1
ATOM 721 C C . LYS A 1 91 ? -1.554 1.300 -9.166 1.00 91.44 91 LYS A C 1
ATOM 723 O O . LYS A 1 91 ? -1.063 1.722 -8.134 1.00 91.44 91 LYS A O 1
ATOM 728 N N . TYR A 1 92 ? -2.023 2.121 -10.110 1.00 91.88 92 TYR A N 1
ATOM 729 C CA . TYR A 1 92 ? -1.887 3.585 -10.045 1.00 91.88 92 TYR A CA 1
ATOM 730 C C . TYR A 1 92 ? -2.818 4.231 -9.015 1.00 91.88 92 TYR A C 1
ATOM 732 O O . TYR A 1 92 ? -2.688 5.423 -8.748 1.00 91.88 92 TYR A O 1
ATOM 740 N N . TYR A 1 93 ? -3.761 3.459 -8.464 1.00 93.25 93 TYR A N 1
ATOM 741 C CA . TYR A 1 93 ? -4.687 3.879 -7.412 1.00 93.25 93 TYR A CA 1
ATOM 742 C C . TYR A 1 93 ? -4.315 3.321 -6.032 1.00 93.25 93 TYR A C 1
ATOM 744 O O . TYR A 1 93 ? -5.128 3.367 -5.110 1.00 93.25 93 TYR A O 1
ATOM 752 N N . GLN A 1 94 ? -3.110 2.771 -5.888 1.00 91.81 94 GLN A N 1
ATOM 753 C CA . GLN A 1 94 ? -2.564 2.315 -4.614 1.00 91.81 94 GLN A CA 1
ATOM 754 C C . GLN A 1 94 ? -1.504 3.315 -4.161 1.00 91.81 94 GLN A C 1
ATOM 756 O O . GLN A 1 94 ? -0.660 3.714 -4.959 1.00 91.81 94 GLN A O 1
ATOM 761 N N . ILE A 1 95 ? -1.550 3.733 -2.894 1.00 88.25 95 ILE A N 1
ATOM 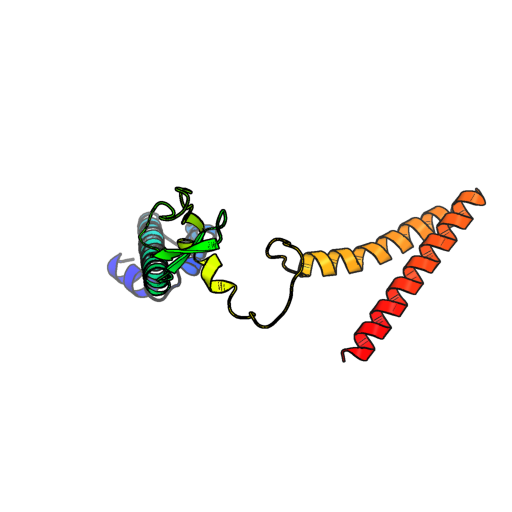762 C CA . ILE A 1 95 ? -0.616 4.738 -2.366 1.00 88.25 95 ILE A CA 1
ATOM 763 C C . ILE A 1 95 ? 0.840 4.254 -2.439 1.00 88.25 95 ILE A C 1
ATOM 765 O O . ILE A 1 95 ? 1.728 5.024 -2.790 1.00 88.25 95 ILE A O 1
ATOM 769 N N . ASP A 1 96 ? 1.055 2.955 -2.223 1.00 85.94 96 ASP A N 1
ATOM 770 C CA . ASP A 1 96 ? 2.374 2.319 -2.233 1.00 85.94 96 ASP A CA 1
ATOM 771 C C . ASP A 1 96 ? 3.094 2.457 -3.579 1.00 85.94 96 ASP A C 1
ATOM 773 O O . ASP A 1 96 ? 4.317 2.513 -3.604 1.00 85.94 96 ASP A O 1
ATOM 777 N N . TYR A 1 97 ? 2.352 2.601 -4.685 1.00 86.31 97 TYR A N 1
ATOM 778 C CA . TYR A 1 97 ? 2.925 2.817 -6.017 1.00 86.31 97 TYR A CA 1
ATOM 779 C C . TYR A 1 97 ? 3.761 4.102 -6.108 1.00 86.31 97 TYR A C 1
ATOM 781 O O . TYR A 1 97 ? 4.702 4.143 -6.885 1.00 86.31 97 TYR A O 1
ATOM 789 N N . TYR A 1 98 ? 3.429 5.135 -5.328 1.00 85.12 98 TYR A N 1
ATOM 790 C CA . TYR A 1 98 ? 4.134 6.425 -5.332 1.00 85.12 98 TYR A CA 1
ATOM 791 C C . TYR A 1 98 ? 5.083 6.601 -4.139 1.00 85.12 98 TYR A C 1
ATOM 793 O O . TYR A 1 98 ? 5.835 7.571 -4.090 1.00 85.12 98 TYR A O 1
ATOM 801 N N . ASN A 1 99 ? 5.032 5.700 -3.155 1.00 78.38 99 ASN A N 1
ATOM 802 C CA . ASN A 1 99 ? 5.893 5.759 -1.972 1.00 78.38 99 ASN A CA 1
ATOM 803 C C . ASN A 1 99 ? 7.276 5.125 -2.216 1.00 78.38 99 ASN A C 1
ATOM 805 O O . ASN A 1 99 ? 8.197 5.392 -1.447 1.00 78.38 99 ASN A O 1
ATOM 809 N N . ASP A 1 100 ? 7.415 4.305 -3.263 1.00 63.34 100 ASP A N 1
ATOM 810 C CA . ASP A 1 100 ? 8.647 3.580 -3.624 1.00 63.34 100 ASP A CA 1
ATOM 811 C C . ASP A 1 100 ? 9.672 4.477 -4.365 1.00 63.34 100 ASP A C 1
ATOM 813 O O . ASP A 1 100 ? 10.873 4.222 -4.356 1.00 63.34 100 ASP A O 1
ATOM 817 N N . ASP A 1 101 ? 9.225 5.605 -4.929 1.00 55.38 101 ASP A N 1
ATOM 818 C CA . ASP A 1 101 ? 10.007 6.459 -5.841 1.00 55.38 101 ASP A CA 1
ATOM 819 C C . ASP A 1 101 ? 11.007 7.425 -5.149 1.00 55.38 101 ASP A C 1
ATOM 821 O O . ASP A 1 101 ? 11.343 8.476 -5.701 1.00 55.38 101 ASP A O 1
ATOM 825 N N . ASN A 1 102 ? 11.525 7.107 -3.952 1.00 48.25 102 ASN A N 1
ATOM 826 C CA . ASN A 1 102 ? 12.713 7.810 -3.422 1.00 48.25 102 ASN A CA 1
ATOM 827 C C . ASN A 1 102 ? 14.048 7.231 -3.924 1.00 48.25 102 ASN A C 1
ATOM 829 O O . ASN A 1 102 ? 15.081 7.828 -3.639 1.00 48.25 102 ASN A O 1
ATOM 833 N N . ASP A 1 103 ? 14.049 6.149 -4.708 1.00 45.62 103 ASP A N 1
ATOM 834 C CA . ASP A 1 103 ? 15.273 5.562 -5.265 1.00 45.62 103 ASP A CA 1
ATOM 835 C C . ASP A 1 103 ? 15.071 5.058 -6.708 1.00 45.62 103 ASP A C 1
ATOM 837 O O . ASP A 1 103 ? 15.007 3.862 -6.967 1.00 45.62 103 ASP A O 1
ATOM 841 N N . GLU A 1 104 ? 15.054 5.960 -7.694 1.00 40.97 104 GLU A N 1
ATOM 842 C CA . GLU A 1 104 ? 15.331 5.573 -9.087 1.00 40.97 104 GLU A CA 1
ATOM 843 C C . GLU A 1 104 ? 16.460 6.411 -9.704 1.00 40.97 104 GLU A C 1
ATOM 845 O O . GLU A 1 104 ? 16.255 7.298 -10.531 1.00 40.97 104 GLU A O 1
ATOM 850 N N . ILE A 1 105 ? 17.699 6.049 -9.353 1.00 38.38 105 ILE A N 1
ATOM 851 C CA . ILE A 1 105 ? 18.775 5.922 -10.342 1.00 38.38 105 ILE A CA 1
ATOM 852 C C . ILE A 1 105 ? 19.469 4.567 -10.129 1.00 38.38 105 ILE A C 1
ATOM 854 O O . ILE A 1 105 ? 20.172 4.366 -9.144 1.00 38.38 105 ILE A O 1
ATOM 858 N N . ASN A 1 106 ? 19.356 3.723 -11.159 1.00 34.41 106 ASN A N 1
ATOM 859 C CA . ASN A 1 106 ? 20.183 2.561 -11.506 1.00 34.41 106 ASN A CA 1
ATOM 860 C C . ASN A 1 106 ? 19.880 1.184 -10.880 1.00 34.41 106 ASN A C 1
ATOM 862 O O . ASN A 1 106 ? 20.368 0.833 -9.812 1.00 34.41 106 ASN A O 1
ATOM 866 N N . ASN A 1 107 ? 19.325 0.347 -11.764 1.00 33.97 107 ASN A N 1
ATOM 867 C CA . ASN A 1 107 ? 19.799 -0.978 -12.191 1.00 33.97 107 ASN A CA 1
ATOM 868 C C . ASN A 1 107 ? 18.817 -2.129 -11.973 1.00 33.97 107 ASN A C 1
ATOM 870 O O . ASN A 1 107 ? 18.350 -2.411 -10.878 1.00 33.97 107 ASN A O 1
ATOM 874 N N . ASN A 1 108 ? 18.599 -2.822 -13.091 1.00 41.12 108 ASN A N 1
ATOM 875 C CA . ASN A 1 108 ? 18.073 -4.170 -13.212 1.00 41.12 108 ASN A CA 1
ATOM 876 C C . ASN A 1 108 ? 18.551 -5.081 -12.071 1.00 41.12 108 ASN A C 1
ATOM 878 O O . ASN A 1 108 ? 19.754 -5.275 -11.929 1.00 41.12 108 ASN A O 1
ATOM 882 N N . GLU A 1 109 ? 17.622 -5.682 -11.333 1.00 39.75 109 GLU A N 1
ATOM 883 C CA . GLU A 1 109 ? 17.405 -7.133 -11.248 1.00 39.75 109 GLU A CA 1
ATOM 884 C C . GLU A 1 109 ? 16.411 -7.453 -10.119 1.00 39.75 109 GLU A C 1
ATOM 886 O O . GLU A 1 109 ? 16.456 -6.890 -9.035 1.00 39.75 109 GLU A O 1
ATOM 891 N N . GLU A 1 110 ? 15.503 -8.371 -10.445 1.00 36.22 110 GLU A N 1
ATOM 892 C CA . GLU A 1 110 ? 14.703 -9.217 -9.554 1.00 36.22 110 GLU A CA 1
ATOM 893 C C . GLU A 1 110 ? 13.813 -8.569 -8.476 1.00 36.22 110 GLU A C 1
ATOM 895 O O . GLU A 1 110 ? 14.213 -8.157 -7.393 1.00 36.22 110 GLU A O 1
ATOM 900 N N . LYS A 1 111 ? 12.509 -8.655 -8.767 1.00 45.81 111 LYS A N 1
ATOM 901 C CA . LYS A 1 111 ? 11.402 -8.584 -7.815 1.00 45.81 111 LYS A CA 1
ATOM 902 C C . LYS A 1 111 ? 11.685 -9.412 -6.559 1.00 45.81 111 LYS A C 1
ATOM 904 O O . LYS A 1 111 ? 11.560 -10.635 -6.597 1.00 45.81 111 LYS A O 1
ATOM 909 N N . GLU A 1 112 ? 11.818 -8.752 -5.420 1.00 36.88 112 GLU A N 1
ATOM 910 C CA . GLU A 1 112 ? 11.379 -9.322 -4.155 1.00 36.88 112 GLU A CA 1
ATOM 911 C C . GLU A 1 112 ? 10.565 -8.283 -3.392 1.00 36.88 112 GLU A C 1
ATOM 913 O O . GLU A 1 112 ? 11.010 -7.162 -3.182 1.00 36.88 112 GLU A O 1
ATOM 918 N N . ASN A 1 113 ? 9.340 -8.691 -3.035 1.00 41.25 113 ASN A N 1
ATOM 919 C CA . ASN A 1 113 ? 8.405 -8.037 -2.119 1.00 41.25 113 ASN A CA 1
ATOM 920 C C . ASN A 1 113 ? 9.114 -7.114 -1.131 1.00 41.25 113 ASN A C 1
ATOM 922 O O . ASN A 1 113 ? 10.091 -7.570 -0.546 1.00 41.25 113 ASN A O 1
ATOM 926 N N . GLY A 1 114 ? 8.572 -5.918 -0.874 1.00 50.91 114 GLY A N 1
ATOM 927 C CA . GLY A 1 114 ? 9.048 -4.998 0.163 1.00 50.91 114 GLY A CA 1
ATOM 928 C C . GLY A 1 114 ? 9.458 -5.746 1.431 1.00 50.91 114 GLY A C 1
ATOM 929 O O . GLY A 1 114 ? 8.629 -6.157 2.247 1.00 50.91 114 GLY A O 1
ATOM 930 N N . ARG A 1 115 ? 10.756 -6.018 1.549 1.00 46.62 115 ARG A N 1
ATOM 931 C CA . ARG A 1 115 ? 11.313 -6.853 2.602 1.00 46.62 115 ARG A CA 1
ATOM 932 C C . ARG A 1 115 ? 11.941 -5.908 3.585 1.00 46.62 115 ARG A C 1
ATOM 934 O O . ARG A 1 115 ? 12.994 -5.335 3.342 1.00 46.62 115 ARG A O 1
ATOM 941 N N . SER A 1 116 ? 11.308 -5.806 4.746 1.00 58.59 116 SER A N 1
ATOM 942 C CA . SER A 1 116 ? 12.037 -5.452 5.951 1.00 58.59 116 SER A CA 1
ATOM 943 C C . SER A 1 116 ? 13.236 -6.404 6.052 1.00 58.59 116 SER A C 1
ATOM 945 O O . SER A 1 116 ? 13.079 -7.579 6.399 1.00 58.59 116 SER A O 1
ATOM 947 N N . TYR A 1 117 ? 14.433 -5.908 5.721 1.00 61.75 117 TYR A N 1
ATOM 948 C CA . TYR A 1 117 ? 15.686 -6.669 5.794 1.00 61.75 117 TYR A CA 1
ATOM 949 C C . TYR A 1 117 ? 15.948 -7.208 7.205 1.00 61.75 117 TYR A C 1
ATOM 951 O O . TYR A 1 117 ? 16.755 -8.111 7.379 1.00 61.75 117 TYR A O 1
ATOM 959 N N . THR A 1 118 ? 15.214 -6.723 8.210 1.00 69.81 118 THR A N 1
ATOM 960 C CA . THR A 1 118 ? 15.129 -7.272 9.566 1.00 69.81 118 THR A CA 1
ATOM 961 C C . THR A 1 118 ? 15.004 -8.793 9.576 1.00 69.81 118 THR A C 1
ATOM 963 O O . THR A 1 118 ? 15.761 -9.456 10.279 1.00 69.81 118 THR A O 1
ATOM 966 N N . PHE A 1 119 ? 14.113 -9.378 8.766 1.00 69.19 119 PHE A N 1
ATOM 967 C CA . PHE A 1 119 ? 13.974 -10.838 8.715 1.00 69.19 119 PHE A CA 1
ATOM 968 C C . PHE A 1 119 ? 15.219 -11.515 8.134 1.00 69.19 119 PHE A C 1
ATOM 970 O O . PHE A 1 119 ? 15.649 -12.546 8.644 1.00 69.19 119 PHE A O 1
ATOM 977 N N . GLN A 1 120 ? 15.838 -10.921 7.114 1.00 72.31 120 GLN A N 1
ATOM 978 C CA . GLN A 1 120 ? 17.053 -11.449 6.495 1.00 72.31 120 GLN A CA 1
ATOM 979 C C . GLN A 1 120 ? 18.266 -11.337 7.430 1.00 72.31 120 GLN A C 1
ATOM 981 O O . GLN A 1 120 ? 19.044 -12.283 7.521 1.00 72.31 120 GLN A O 1
ATOM 986 N N . TYR A 1 121 ? 18.382 -10.251 8.200 1.00 74.06 121 TYR A N 1
ATOM 987 C CA . TYR A 1 121 ? 19.390 -10.094 9.253 1.00 74.06 121 TYR A CA 1
ATOM 988 C C . TYR A 1 121 ? 19.192 -11.097 10.393 1.00 74.06 121 TYR A C 1
ATOM 990 O O . TYR A 1 121 ? 20.156 -11.731 10.823 1.00 74.06 121 TYR A O 1
ATOM 998 N N . ILE A 1 122 ? 17.949 -11.303 10.843 1.00 78.12 122 ILE A N 1
ATOM 999 C CA . ILE A 1 122 ? 17.626 -12.312 11.861 1.00 78.12 122 ILE A CA 1
ATOM 1000 C C . ILE A 1 122 ? 18.008 -13.709 11.356 1.00 78.12 122 ILE A C 1
ATOM 1002 O O . ILE A 1 122 ? 18.693 -14.449 12.058 1.00 78.12 122 ILE A O 1
ATOM 1006 N N . ILE A 1 123 ? 17.633 -14.065 10.126 1.00 77.94 123 ILE A N 1
ATOM 1007 C CA . ILE A 1 123 ? 17.981 -15.360 9.525 1.00 77.94 123 ILE A CA 1
ATOM 1008 C C . ILE A 1 123 ? 19.503 -15.501 9.367 1.00 77.94 123 ILE A C 1
ATOM 1010 O O . ILE A 1 123 ? 20.061 -16.539 9.723 1.00 77.94 123 ILE A O 1
ATOM 1014 N N . SER A 1 124 ? 20.194 -14.451 8.915 1.00 75.31 124 SER A N 1
ATOM 1015 C CA . SER A 1 124 ? 21.654 -14.438 8.773 1.00 75.31 124 SER A CA 1
ATOM 1016 C C . SER A 1 124 ? 22.382 -14.626 10.105 1.00 75.31 124 SER A C 1
ATOM 1018 O O . SER A 1 124 ? 23.481 -15.174 10.113 1.00 75.31 124 SER A O 1
ATOM 1020 N N . PHE A 1 125 ? 21.794 -14.197 11.224 1.00 77.56 125 PHE A N 1
ATOM 1021 C CA . PHE A 1 125 ? 22.333 -14.437 12.563 1.00 77.56 125 PHE A CA 1
ATOM 1022 C C . PHE A 1 125 ? 22.012 -15.849 13.084 1.00 77.56 125 PHE A C 1
ATOM 1024 O O . PHE A 1 125 ? 22.846 -16.488 13.729 1.00 77.56 125 PHE A O 1
ATOM 1031 N N . LEU A 1 126 ? 20.819 -16.370 12.780 1.00 82.25 126 LEU A N 1
ATOM 1032 C CA . LEU A 1 126 ? 20.385 -17.696 13.226 1.00 82.25 126 LEU A CA 1
ATOM 1033 C C . LEU A 1 126 ? 21.106 -18.843 12.502 1.00 82.25 126 LEU A C 1
ATOM 1035 O O . LEU A 1 126 ? 21.359 -19.874 13.122 1.00 82.25 126 LEU A O 1
ATOM 1039 N N . ILE A 1 127 ? 21.478 -18.679 11.228 1.00 80.62 127 ILE A N 1
ATOM 1040 C CA . ILE A 1 127 ? 22.177 -19.718 10.449 1.00 80.62 127 ILE A CA 1
ATOM 1041 C C . ILE A 1 127 ? 23.514 -20.137 11.102 1.00 80.62 127 ILE A C 1
ATOM 1043 O O . ILE A 1 127 ? 23.689 -21.335 11.351 1.00 80.62 127 ILE A O 1
ATOM 1047 N N . PRO A 1 128 ? 24.441 -19.217 11.451 1.00 78.69 128 PRO A N 1
ATOM 1048 C CA . PRO A 1 128 ? 25.651 -19.560 12.195 1.00 78.69 128 PRO A CA 1
ATOM 1049 C C . PRO A 1 128 ? 25.348 -20.261 13.523 1.00 78.69 128 PRO A C 1
ATOM 1051 O O . PRO A 1 128 ? 25.955 -21.288 13.824 1.00 78.69 128 PRO A O 1
ATOM 1054 N N . LEU A 1 129 ? 24.375 -19.760 14.292 1.00 83.69 129 LEU A N 1
ATOM 1055 C CA . LEU A 1 129 ? 24.006 -20.305 15.601 1.00 83.69 129 LEU A CA 1
ATOM 1056 C C . LEU A 1 129 ? 23.507 -21.756 15.504 1.00 83.69 129 LEU A C 1
ATOM 1058 O O . LEU A 1 129 ? 23.950 -22.616 16.265 1.00 83.69 129 LEU A O 1
ATOM 1062 N N . VAL A 1 130 ? 22.650 -22.058 14.526 1.00 86.62 130 VAL A N 1
ATOM 1063 C CA . VAL A 1 130 ? 22.187 -23.428 14.253 1.00 86.62 130 VAL A CA 1
ATOM 1064 C C . VAL A 1 130 ? 23.349 -24.321 13.803 1.00 86.62 130 VAL A C 1
ATOM 1066 O O . VAL A 1 130 ? 23.451 -25.462 14.259 1.00 86.62 130 VAL A O 1
ATOM 1069 N N . GLY A 1 131 ? 24.260 -23.801 12.973 1.00 79.94 131 GLY A N 1
ATOM 1070 C CA . GLY A 1 131 ? 25.470 -24.509 12.545 1.00 79.94 131 GLY A CA 1
ATOM 1071 C C . GLY A 1 131 ? 26.374 -24.925 13.711 1.00 79.94 131 GLY A C 1
ATOM 1072 O O . GLY A 1 131 ? 26.841 -26.065 13.748 1.00 79.94 131 GLY A O 1
ATOM 1073 N N . PHE A 1 132 ? 26.557 -24.050 14.705 1.00 84.12 132 PHE A N 1
ATOM 1074 C CA . PHE A 1 132 ? 27.305 -24.369 15.926 1.00 84.12 132 PHE A CA 1
ATOM 1075 C C . PHE A 1 132 ? 26.605 -25.419 16.792 1.00 84.12 132 PHE A C 1
ATOM 1077 O O . PHE A 1 132 ? 27.262 -26.349 17.260 1.00 84.12 132 PHE A O 1
ATOM 1084 N N . ILE A 1 133 ? 25.289 -25.302 16.994 1.00 88.56 133 ILE A N 1
ATOM 1085 C CA . ILE A 1 133 ? 24.526 -26.238 17.835 1.00 88.56 133 ILE A CA 1
ATOM 1086 C C . ILE A 1 133 ? 24.521 -27.640 17.217 1.00 88.56 133 ILE A C 1
ATOM 1088 O O . ILE A 1 133 ? 24.872 -28.609 17.890 1.00 88.56 133 ILE A O 1
ATOM 1092 N N . LEU A 1 134 ? 24.179 -27.761 15.929 1.00 85.31 134 LEU A N 1
ATOM 1093 C CA . LEU A 1 134 ? 24.195 -29.050 15.232 1.00 85.31 134 LEU A CA 1
ATOM 1094 C C . LEU A 1 1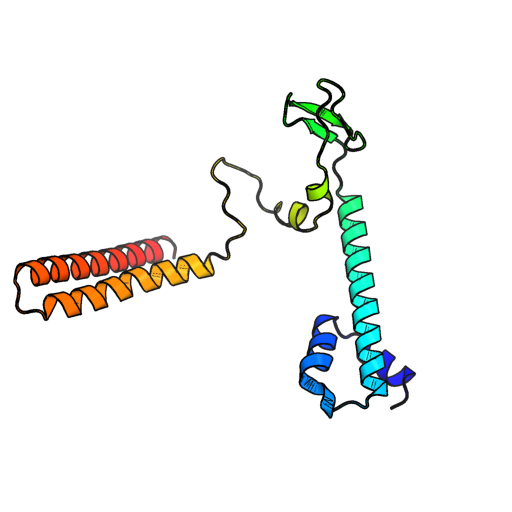34 ? 25.611 -29.619 15.156 1.00 85.31 134 LEU A C 1
ATOM 1096 O O . LEU A 1 134 ? 25.809 -30.803 15.421 1.00 85.31 134 LEU A O 1
ATOM 1100 N N . GLY A 1 135 ? 26.601 -28.773 14.871 1.00 83.50 135 GLY A N 1
ATOM 1101 C CA . GLY A 1 135 ? 28.003 -29.166 14.861 1.00 83.50 135 GLY A CA 1
ATOM 1102 C C . GLY A 1 135 ? 28.469 -29.751 16.198 1.00 83.50 135 GLY A C 1
ATOM 1103 O O . GLY A 1 135 ? 29.092 -30.811 16.215 1.00 83.50 135 GLY A O 1
ATOM 1104 N N . ALA A 1 136 ? 28.109 -29.121 17.320 1.00 84.62 136 ALA A N 1
ATOM 1105 C CA . ALA A 1 136 ? 28.442 -29.591 18.666 1.00 84.62 136 ALA A CA 1
ATOM 1106 C C . ALA A 1 136 ? 27.731 -30.905 19.039 1.00 84.62 136 ALA A C 1
ATOM 1108 O O . ALA A 1 136 ? 28.347 -31.794 19.633 1.00 84.62 136 ALA A O 1
ATOM 1109 N N . ILE A 1 137 ? 26.457 -31.058 18.658 1.00 88.19 137 ILE A N 1
ATOM 1110 C CA . ILE A 1 137 ? 25.694 -32.298 18.873 1.00 88.19 137 ILE A CA 1
ATOM 1111 C C . ILE A 1 137 ? 26.320 -33.450 18.080 1.00 88.19 137 ILE A C 1
ATOM 1113 O O . ILE A 1 137 ? 26.560 -34.518 18.638 1.00 88.19 137 ILE A O 1
ATOM 1117 N N . LEU A 1 138 ? 26.627 -33.238 16.797 1.00 83.50 138 LEU A N 1
ATOM 1118 C CA . LEU A 1 138 ? 27.231 -34.260 15.937 1.00 83.50 138 LEU A CA 1
ATOM 1119 C C . LEU A 1 138 ? 28.659 -34.612 16.369 1.00 83.50 138 LEU A C 1
ATOM 1121 O O . LEU A 1 138 ? 29.051 -35.774 16.296 1.00 83.50 138 LEU A O 1
ATOM 1125 N N . LEU A 1 139 ? 29.419 -33.641 16.882 1.00 82.81 139 LEU A N 1
ATOM 1126 C CA . LEU A 1 139 ? 30.752 -33.883 17.435 1.00 82.81 139 LEU A CA 1
ATOM 1127 C C . LEU A 1 139 ? 30.719 -34.739 18.713 1.00 82.81 139 LEU A C 1
ATOM 1129 O O . LEU A 1 139 ? 31.699 -35.411 19.026 1.00 82.81 139 LEU A O 1
ATOM 1133 N N . SER A 1 140 ? 29.595 -34.716 19.433 1.00 80.69 140 SER A N 1
ATOM 1134 C CA . SER A 1 140 ? 29.391 -35.460 20.682 1.00 80.69 140 SER A CA 1
ATOM 1135 C C . SER A 1 140 ? 28.925 -36.904 20.457 1.00 80.69 140 SER A C 1
ATOM 1137 O O . SER A 1 140 ? 28.806 -37.660 21.419 1.00 80.69 140 SER A O 1
ATOM 1139 N N . LYS A 1 141 ? 28.651 -37.305 19.209 1.00 83.06 141 LYS A N 1
ATOM 1140 C CA . LYS A 1 141 ? 28.298 -38.687 18.863 1.00 83.06 141 LYS A CA 1
ATOM 1141 C C . LYS A 1 141 ? 29.539 -39.568 18.753 1.00 83.06 141 LYS A C 1
ATOM 1143 O O . LYS A 1 141 ? 30.623 -39.088 18.448 1.00 83.06 141 LYS A O 1
ATOM 1148 N N . GLU A 1 142 ? 29.385 -40.870 18.980 1.00 75.06 142 GLU A N 1
ATOM 1149 C CA . GLU A 1 142 ? 30.507 -41.821 18.986 1.00 75.06 142 GLU A CA 1
ATOM 1150 C C . GLU A 1 142 ? 30.976 -42.221 17.576 1.00 75.06 142 GLU A C 1
ATOM 1152 O O . GLU A 1 142 ? 32.145 -42.567 17.414 1.00 75.06 142 GLU A O 1
ATOM 1157 N N . ASN A 1 143 ? 30.111 -42.096 16.560 1.00 82.94 143 ASN A N 1
ATOM 1158 C CA . ASN A 1 143 ? 30.403 -42.426 15.163 1.00 82.94 143 ASN A CA 1
ATOM 1159 C C . ASN A 1 143 ? 31.335 -41.387 14.508 1.00 82.94 143 ASN A C 1
ATOM 1161 O O . ASN A 1 143 ? 31.041 -40.190 14.483 1.00 82.94 143 ASN A O 1
ATOM 1165 N N . ASP A 1 144 ? 32.449 -41.849 13.939 1.00 79.38 144 ASP A N 1
ATOM 1166 C CA . ASP A 1 144 ? 33.476 -40.990 13.345 1.00 79.38 144 ASP A CA 1
ATOM 1167 C C . ASP A 1 144 ? 33.008 -40.255 12.078 1.00 79.38 144 ASP A C 1
ATOM 1169 O O . ASP A 1 144 ? 33.458 -39.133 11.821 1.00 79.38 144 ASP A O 1
ATOM 1173 N N . GLU A 1 145 ? 32.049 -40.814 11.332 1.00 79.00 145 GLU A N 1
ATOM 1174 C CA . GLU A 1 145 ? 31.433 -40.131 10.187 1.00 79.00 145 GLU A CA 1
ATOM 1175 C C . GLU A 1 145 ? 30.639 -38.900 10.643 1.00 79.00 145 GLU A C 1
ATOM 1177 O O . GLU A 1 145 ? 30.844 -37.795 10.137 1.00 79.00 145 GLU A O 1
ATOM 1182 N N . GLU A 1 146 ? 29.803 -39.049 11.672 1.00 78.12 146 GLU A N 1
ATOM 1183 C CA . GLU A 1 146 ? 28.996 -37.951 12.212 1.00 78.12 146 GLU A CA 1
ATOM 1184 C C . GLU A 1 146 ? 29.871 -36.885 12.888 1.00 78.12 146 GLU A C 1
ATOM 1186 O O . GLU A 1 146 ? 29.623 -35.691 12.711 1.00 78.12 146 GLU A O 1
ATOM 1191 N N . LYS A 1 147 ? 30.962 -37.280 13.560 1.00 79.25 147 LYS A N 1
ATOM 1192 C CA . LYS A 1 147 ? 31.956 -36.330 14.090 1.00 79.25 147 LYS A CA 1
ATOM 1193 C C . LYS A 1 147 ? 32.611 -35.504 12.989 1.00 79.25 147 LYS A C 1
ATOM 1195 O O . LYS A 1 147 ? 32.861 -34.316 13.190 1.00 79.25 147 LYS A O 1
ATOM 1200 N N . SER A 1 148 ? 32.929 -36.111 11.845 1.00 81.38 148 SER A N 1
ATOM 1201 C CA . SER A 1 148 ? 33.563 -35.404 10.723 1.00 81.38 148 SER A CA 1
ATOM 1202 C C . SER A 1 148 ? 32.635 -34.337 10.125 1.00 81.38 148 SER A C 1
ATOM 1204 O O . SER A 1 148 ? 33.062 -33.206 9.867 1.00 81.38 148 SER A O 1
ATOM 1206 N N . VAL A 1 149 ? 31.339 -34.651 10.028 1.00 84.56 149 VAL A N 1
ATOM 1207 C CA . VAL A 1 149 ? 30.295 -33.702 9.628 1.00 84.56 149 VAL A CA 1
ATOM 1208 C C . VAL A 1 149 ? 30.148 -32.605 10.683 1.00 84.56 149 VAL A C 1
ATOM 1210 O O . VAL A 1 149 ? 30.170 -31.426 10.338 1.00 84.56 149 VAL A O 1
ATOM 1213 N N . GLY A 1 150 ? 30.119 -32.960 11.972 1.00 82.56 150 GLY A N 1
ATOM 1214 C CA . GLY A 1 150 ? 30.057 -31.998 13.075 1.00 82.56 150 GLY A CA 1
ATOM 1215 C C . GLY A 1 150 ? 31.219 -30.998 13.077 1.00 82.56 150 GLY A C 1
ATOM 1216 O O . GLY A 1 150 ? 30.998 -29.792 13.184 1.00 82.56 150 GLY A O 1
ATOM 1217 N N . LYS A 1 151 ? 32.457 -31.470 12.859 1.00 83.38 151 LYS A N 1
ATOM 1218 C CA . LYS A 1 151 ? 33.642 -30.606 12.691 1.00 83.38 151 LYS A CA 1
ATOM 1219 C C . LYS A 1 151 ? 33.484 -29.648 11.513 1.00 83.38 151 LYS A C 1
ATOM 1221 O O . LYS A 1 151 ? 33.787 -28.466 11.648 1.00 83.38 151 LYS A O 1
ATOM 1226 N N . THR A 1 152 ? 32.988 -30.146 10.383 1.00 86.06 152 THR A N 1
ATOM 1227 C CA . THR A 1 152 ? 32.754 -29.331 9.184 1.00 86.06 152 THR A CA 1
ATOM 1228 C C . THR A 1 152 ? 31.713 -28.240 9.449 1.00 86.06 152 THR A C 1
ATOM 1230 O O . THR A 1 152 ? 31.953 -27.080 9.122 1.00 86.06 152 THR A O 1
ATOM 1233 N N . CYS A 1 153 ? 30.605 -28.567 10.122 1.00 82.88 153 CYS A N 1
ATOM 1234 C CA . CYS A 1 153 ? 29.576 -27.596 10.506 1.00 82.88 153 CYS A CA 1
ATOM 1235 C C . CYS A 1 153 ? 30.120 -26.490 11.424 1.00 82.88 153 CYS A C 1
ATOM 1237 O O . CYS A 1 153 ? 29.822 -25.317 11.208 1.00 82.88 153 CYS A O 1
ATOM 1239 N N . ILE A 1 154 ? 30.962 -26.841 12.404 1.00 86.25 154 ILE A N 1
ATOM 1240 C CA . ILE A 1 154 ? 31.598 -25.861 13.300 1.00 86.25 154 ILE A CA 1
ATOM 1241 C C . ILE A 1 154 ? 32.541 -24.939 12.518 1.00 86.25 154 ILE A C 1
ATOM 1243 O O . ILE A 1 154 ? 32.498 -23.724 12.698 1.00 86.25 154 ILE A O 1
ATOM 1247 N N . ILE A 1 155 ? 33.372 -25.491 11.627 1.00 88.00 155 ILE A N 1
ATOM 1248 C CA . ILE A 1 155 ? 34.314 -24.705 10.813 1.00 88.00 155 ILE A CA 1
ATOM 1249 C C . ILE A 1 155 ? 33.561 -23.707 9.927 1.00 88.00 155 ILE A C 1
ATOM 1251 O O . ILE A 1 155 ? 33.924 -22.533 9.889 1.00 88.00 155 ILE A O 1
ATOM 1255 N N . LEU A 1 156 ? 32.487 -24.143 9.265 1.00 84.25 156 LEU A N 1
ATOM 1256 C CA . LEU A 1 156 ? 31.652 -23.262 8.445 1.00 84.25 156 LEU A CA 1
ATOM 1257 C C . LEU A 1 156 ? 30.993 -22.153 9.280 1.00 84.25 156 LEU A C 1
ATOM 1259 O O . LEU A 1 156 ? 30.970 -21.002 8.845 1.00 84.25 156 LEU A O 1
ATOM 1263 N N . GLY A 1 157 ? 30.532 -22.467 10.496 1.00 83.44 157 GLY A N 1
ATOM 1264 C CA . GLY A 1 157 ? 30.011 -21.473 11.440 1.00 83.44 157 GLY A CA 1
ATOM 1265 C C . GLY A 1 157 ? 31.051 -20.415 11.832 1.00 83.44 157 GLY A C 1
ATOM 1266 O O . GLY A 1 157 ? 30.754 -19.222 11.810 1.00 83.44 157 GLY A O 1
ATOM 1267 N N . ILE A 1 158 ? 32.289 -20.828 12.128 1.00 87.00 158 ILE A N 1
ATOM 1268 C CA . ILE A 1 158 ? 33.397 -19.912 12.459 1.00 87.00 158 ILE A CA 1
ATOM 1269 C C . ILE A 1 158 ? 33.743 -19.011 11.267 1.00 87.00 158 ILE A C 1
ATOM 1271 O O . ILE A 1 158 ? 33.909 -17.803 11.439 1.00 87.00 158 ILE A O 1
ATOM 1275 N N . ILE A 1 159 ? 33.828 -19.577 10.059 1.00 88.81 159 ILE A N 1
ATOM 1276 C CA . ILE A 1 159 ? 34.125 -18.824 8.831 1.00 88.81 159 ILE A CA 1
ATOM 1277 C C . ILE A 1 159 ? 33.043 -17.770 8.569 1.00 88.81 159 ILE A C 1
ATOM 1279 O O . ILE A 1 159 ? 33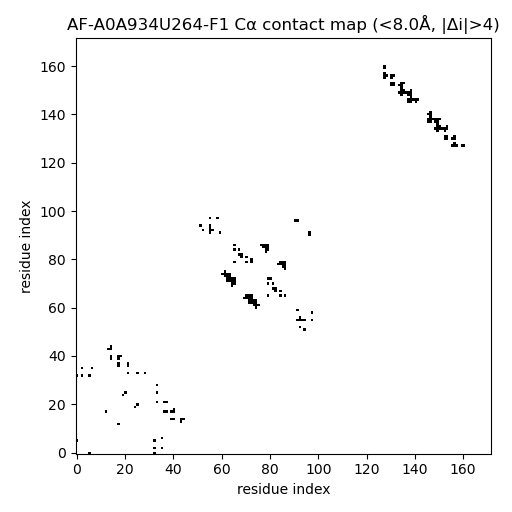.374 -16.625 8.267 1.00 88.81 159 ILE A O 1
ATOM 1283 N N . ALA A 1 160 ? 31.765 -18.122 8.739 1.00 84.44 160 ALA A N 1
ATOM 1284 C CA . ALA A 1 160 ? 30.655 -17.187 8.560 1.00 84.44 160 ALA A CA 1
ATOM 1285 C C . ALA A 1 160 ? 30.746 -15.987 9.522 1.00 84.44 160 ALA A C 1
ATOM 1287 O O . ALA A 1 160 ? 30.592 -14.842 9.095 1.00 84.44 160 ALA A O 1
ATOM 1288 N N . ILE A 1 161 ? 31.076 -16.230 10.798 1.00 86.25 161 ILE A N 1
ATOM 1289 C CA . ILE A 1 161 ? 31.293 -15.158 11.784 1.00 86.25 161 ILE A CA 1
ATOM 1290 C C . ILE A 1 161 ? 32.489 -14.285 11.386 1.00 86.25 161 I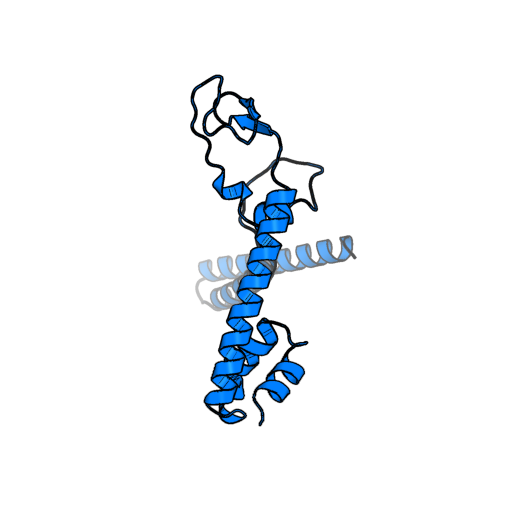LE A C 1
ATOM 1292 O O . ILE A 1 161 ? 32.377 -13.059 11.392 1.00 86.25 161 ILE A O 1
ATOM 1296 N N . ALA A 1 162 ? 33.616 -14.887 10.999 1.00 88.25 162 ALA A N 1
ATOM 1297 C CA . ALA A 1 162 ? 34.812 -14.141 10.608 1.00 88.25 162 ALA A CA 1
ATOM 1298 C C . ALA A 1 162 ? 34.555 -13.224 9.399 1.00 88.25 162 ALA A C 1
ATOM 1300 O O . ALA A 1 162 ? 34.926 -12.052 9.430 1.00 88.25 162 ALA A O 1
ATOM 1301 N N . ILE A 1 163 ? 33.863 -13.723 8.369 1.00 87.31 163 ILE A N 1
ATOM 1302 C CA . ILE A 1 163 ? 33.474 -12.928 7.196 1.00 87.31 163 ILE A CA 1
ATOM 1303 C C . ILE A 1 163 ? 32.556 -11.772 7.609 1.00 87.31 163 ILE A C 1
ATOM 1305 O O . ILE A 1 163 ? 32.793 -10.636 7.201 1.00 87.31 163 ILE A O 1
ATOM 1309 N N . SER A 1 164 ? 31.556 -12.028 8.460 1.00 83.19 164 SER A N 1
ATOM 1310 C CA . SER A 1 164 ? 30.640 -10.979 8.931 1.00 83.19 164 SER A CA 1
ATOM 1311 C C . SER A 1 164 ? 31.364 -9.859 9.691 1.00 83.19 164 SER A C 1
ATOM 1313 O O . SER A 1 164 ? 31.083 -8.683 9.468 1.00 83.19 164 SER A O 1
ATOM 1315 N N . ALA A 1 165 ? 32.356 -10.204 10.520 1.00 84.12 165 ALA A N 1
ATOM 1316 C CA . ALA A 1 165 ? 33.155 -9.240 11.270 1.00 84.12 165 ALA A CA 1
ATOM 1317 C C . ALA A 1 165 ? 34.065 -8.400 10.359 1.00 84.12 165 ALA A C 1
ATOM 1319 O O . ALA A 1 165 ? 34.206 -7.200 10.579 1.00 84.12 165 ALA A O 1
ATOM 1320 N N . ILE A 1 166 ? 34.650 -9.010 9.321 1.00 89.31 166 ILE A N 1
ATOM 1321 C CA . ILE A 1 166 ? 35.460 -8.298 8.320 1.00 89.31 166 ILE A CA 1
ATOM 1322 C C . ILE A 1 166 ? 34.591 -7.313 7.537 1.00 89.31 166 ILE A C 1
ATOM 1324 O O . ILE A 1 166 ? 34.978 -6.161 7.384 1.00 89.31 166 ILE A O 1
ATOM 1328 N N . ILE A 1 167 ? 33.411 -7.738 7.078 1.00 87.50 167 ILE A N 1
ATOM 1329 C CA . ILE A 1 167 ? 32.473 -6.861 6.363 1.00 87.50 167 ILE A CA 1
ATOM 1330 C C . ILE A 1 167 ? 32.063 -5.684 7.255 1.00 87.50 167 ILE A C 1
ATOM 1332 O O . ILE A 1 167 ? 32.124 -4.542 6.814 1.00 87.50 167 ILE A O 1
ATOM 1336 N N . TYR A 1 168 ? 31.721 -5.942 8.521 1.00 84.31 168 TYR A N 1
ATOM 1337 C CA . TYR A 1 168 ? 31.382 -4.882 9.471 1.00 84.31 168 TYR A CA 1
ATOM 1338 C C . TYR A 1 168 ? 32.536 -3.887 9.666 1.00 84.31 168 TYR A C 1
ATOM 1340 O O . TYR A 1 168 ? 32.315 -2.682 9.647 1.00 84.31 168 TYR A O 1
ATOM 1348 N N . ALA A 1 169 ? 33.774 -4.376 9.788 1.00 87.06 169 ALA A N 1
ATOM 1349 C CA . ALA A 1 169 ? 34.962 -3.535 9.934 1.00 87.06 169 ALA A CA 1
ATOM 1350 C C . ALA A 1 169 ? 35.342 -2.747 8.666 1.00 87.06 169 ALA A C 1
ATOM 1352 O O . ALA A 1 169 ? 36.085 -1.781 8.769 1.00 87.06 169 ALA A O 1
ATOM 1353 N N . LEU A 1 170 ? 34.885 -3.172 7.483 1.00 88.19 170 LEU A N 1
ATOM 1354 C CA . LEU A 1 170 ? 35.084 -2.445 6.223 1.00 88.19 170 LEU A CA 1
ATOM 1355 C C . LEU A 1 170 ? 34.011 -1.377 5.976 1.00 88.19 170 LEU A C 1
ATOM 1357 O O . LEU A 1 170 ? 34.247 -0.456 5.199 1.00 88.19 170 LEU A O 1
ATOM 1361 N N . ILE A 1 171 ? 32.830 -1.537 6.579 1.00 83.56 171 ILE A N 1
ATOM 1362 C CA . ILE A 1 171 ? 31.698 -0.610 6.446 1.00 83.56 171 ILE A CA 1
ATOM 1363 C C . ILE A 1 171 ? 31.759 0.512 7.500 1.00 83.56 171 ILE A C 1
ATOM 1365 O O . ILE A 1 171 ? 31.257 1.605 7.238 1.00 83.56 171 ILE A O 1
ATOM 1369 N N . LEU A 1 172 ? 32.356 0.247 8.670 1.00 70.31 172 LEU A N 1
ATOM 1370 C CA . LEU A 1 172 ? 32.583 1.212 9.756 1.00 70.31 172 LEU A CA 1
ATOM 1371 C C . LEU A 1 172 ? 33.835 2.072 9.517 1.00 70.31 172 LEU A C 1
ATOM 1373 O O . LEU A 1 172 ? 33.757 3.290 9.793 1.00 70.31 172 LEU A O 1
#

Organism: NCBI:txid2763069

Radius of gyration: 28.3 Å; Cα contacts (8 Å, |Δi|>4): 115; chains: 1; bounding box: 57×61×63 Å